Protein AF-A0A7X3DHD2-F1 (afdb_monomer_lite)

Sequence (72 aa):
MTNEERRERREARRRKAANLLGLYLEDLLLLAGSGCFTAAAALAAGCAAALATAGACLTVYALVVARSAGRR

Radius of gyration: 18.92 Å; chains: 1; bounding box: 38×15×55 Å

Secondary structure (DSSP, 8-state):
--HHHHHHHHHHHHHHHHHHHHHHHHHHHHHHHHHHHHHHHHHHH-HHHHHHHHHHHHHHHHHHHHHHHTT-

pLDDT: mean 70.42, std 5.78, range [45.66, 78.5]

Structure (mmCIF, N/CA/C/O backbone):
data_AF-A0A7X3DHD2-F1
#
_entry.id   AF-A0A7X3DHD2-F1
#
loop_
_atom_site.group_PDB
_atom_site.id
_atom_site.type_symbol
_atom_site.label_atom_id
_atom_site.label_alt_id
_atom_site.label_comp_id
_atom_site.label_asym_id
_atom_site.lab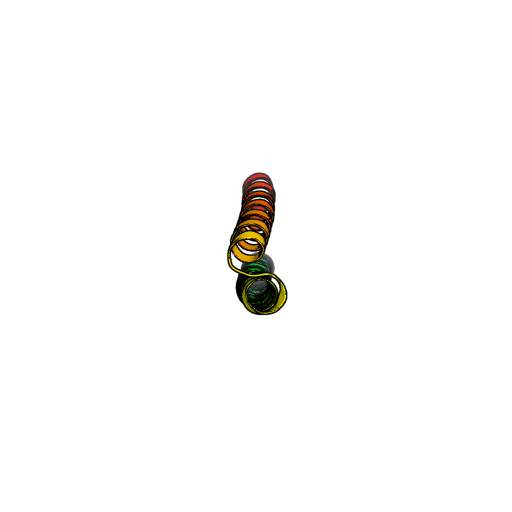el_entity_id
_atom_site.label_seq_id
_atom_site.pdbx_PDB_ins_code
_atom_site.Cartn_x
_atom_site.Cartn_y
_atom_site.Cartn_z
_atom_site.occupancy
_atom_site.B_iso_or_equiv
_atom_site.auth_seq_id
_atom_site.auth_comp_id
_atom_site.auth_asym_id
_atom_site.auth_atom_id
_atom_site.pdbx_PDB_model_num
ATOM 1 N N . MET A 1 1 ? -19.976 6.833 35.922 1.00 55.97 1 MET A N 1
ATOM 2 C CA . MET A 1 1 ? -18.988 6.285 34.970 1.00 55.97 1 MET A CA 1
ATOM 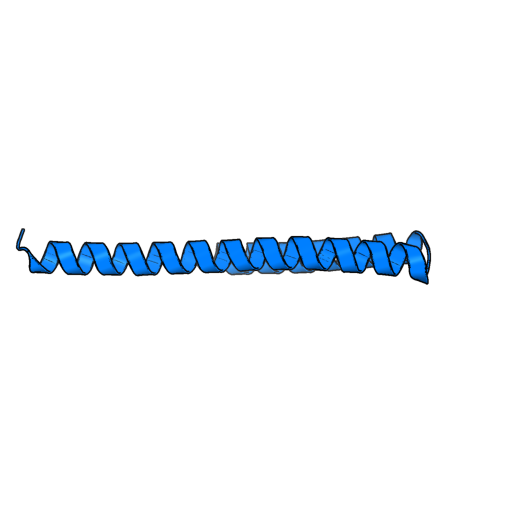3 C C . MET A 1 1 ? -18.209 5.197 35.690 1.00 55.97 1 MET A C 1
ATOM 5 O O . MET A 1 1 ? -17.276 5.500 36.432 1.00 55.97 1 MET A O 1
ATOM 9 N N . THR A 1 2 ? -18.694 3.963 35.591 1.00 77.88 2 THR A N 1
ATOM 10 C CA . THR A 1 2 ? -18.191 2.809 36.352 1.00 77.88 2 THR A CA 1
ATOM 11 C C . THR A 1 2 ? -16.833 2.344 35.810 1.00 77.88 2 THR A C 1
ATOM 13 O O . THR A 1 2 ? -16.442 2.658 34.683 1.00 77.88 2 THR A O 1
ATOM 16 N N . ASN A 1 3 ? -16.057 1.627 36.631 1.00 76.44 3 ASN A N 1
ATOM 17 C CA . ASN A 1 3 ? -14.739 1.117 36.230 1.00 76.44 3 ASN A CA 1
ATOM 18 C C . ASN A 1 3 ? -14.813 0.144 35.034 1.00 76.44 3 ASN A C 1
ATOM 20 O O . ASN A 1 3 ? -13.856 0.065 34.262 1.00 76.44 3 ASN A O 1
ATOM 24 N N . GLU A 1 4 ? -15.951 -0.526 34.837 1.00 77.12 4 GLU A N 1
ATOM 25 C CA . GLU A 1 4 ? -16.221 -1.399 33.687 1.00 77.12 4 GLU A CA 1
ATOM 26 C C . GLU A 1 4 ? -16.327 -0.617 32.369 1.00 77.12 4 GLU A C 1
ATOM 28 O O . GLU A 1 4 ? -15.614 -0.940 31.420 1.00 77.12 4 GLU A O 1
ATOM 33 N N . GLU A 1 5 ? -17.061 0.502 32.330 1.00 76.88 5 GLU A N 1
ATOM 34 C CA . GLU A 1 5 ? -17.151 1.355 31.129 1.00 76.88 5 GLU A CA 1
ATOM 35 C C . GLU A 1 5 ? -15.782 1.920 30.708 1.00 76.88 5 GLU A C 1
ATOM 37 O O . GLU A 1 5 ? -15.487 2.124 29.524 1.00 76.88 5 GLU A O 1
ATOM 42 N N . ARG A 1 6 ? -14.900 2.183 31.683 1.00 71.62 6 ARG A N 1
ATOM 43 C CA . ARG A 1 6 ? -13.521 2.622 31.415 1.00 71.62 6 ARG A CA 1
ATOM 44 C C . ARG A 1 6 ? -12.676 1.506 30.801 1.00 71.62 6 ARG A C 1
ATOM 46 O O . ARG A 1 6 ? -11.784 1.810 30.005 1.00 71.62 6 ARG A O 1
ATOM 53 N N . ARG A 1 7 ? -12.931 0.247 31.163 1.00 74.69 7 ARG A N 1
ATOM 54 C CA . ARG A 1 7 ? -12.255 -0.936 30.615 1.00 74.69 7 ARG A CA 1
ATOM 55 C C . ARG A 1 7 ? -12.691 -1.200 29.177 1.00 74.69 7 ARG A C 1
ATOM 57 O O . ARG A 1 7 ? -11.827 -1.243 28.305 1.00 74.69 7 ARG A O 1
ATOM 64 N N . GLU A 1 8 ? -13.992 -1.209 28.902 1.00 78.50 8 GLU A N 1
ATOM 65 C CA . GLU A 1 8 ? -14.516 -1.389 27.539 1.00 78.50 8 GLU A CA 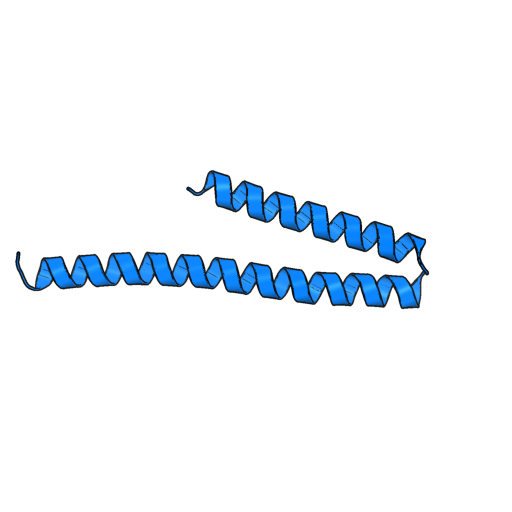1
ATOM 66 C C . GLU A 1 8 ? -14.021 -0.297 26.581 1.00 78.50 8 GLU A C 1
ATOM 68 O O . GLU A 1 8 ? -13.561 -0.578 25.471 1.00 78.50 8 GLU A O 1
ATOM 73 N N . ARG A 1 9 ? -13.993 0.969 27.024 1.00 72.94 9 ARG A N 1
ATOM 74 C CA . ARG A 1 9 ? -13.421 2.064 26.218 1.00 72.94 9 ARG A CA 1
ATOM 75 C C . ARG A 1 9 ? -11.929 1.880 25.946 1.00 72.94 9 ARG A C 1
ATOM 77 O O . ARG A 1 9 ? -11.455 2.283 24.881 1.00 72.94 9 ARG A O 1
ATOM 84 N N . ARG A 1 10 ? -11.169 1.303 26.882 1.00 72.06 10 ARG A N 1
ATOM 85 C CA . ARG A 1 10 ? -9.740 1.000 26.689 1.00 72.06 10 ARG A CA 1
ATOM 86 C C . ARG A 1 10 ? -9.543 -0.151 25.711 1.00 72.06 10 ARG A C 1
ATOM 88 O O . ARG A 1 10 ? -8.642 -0.064 24.883 1.00 72.06 10 ARG A O 1
ATOM 95 N N . GLU A 1 11 ? -10.384 -1.175 25.755 1.00 77.56 11 GLU A N 1
ATOM 96 C CA . GLU A 1 11 ? -10.334 -2.308 24.827 1.00 77.56 11 GLU A CA 1
ATOM 97 C C . GLU A 1 11 ? -10.740 -1.906 23.406 1.00 77.56 11 GLU A C 1
ATOM 99 O O . GLU A 1 11 ? -10.030 -2.229 22.453 1.00 77.56 11 GLU A O 1
ATOM 104 N N . ALA A 1 12 ? -11.788 -1.093 23.252 1.00 76.94 12 ALA A N 1
ATOM 105 C CA . ALA A 1 12 ? -12.179 -0.531 21.960 1.00 76.94 12 ALA A CA 1
ATOM 106 C C . ALA A 1 12 ? -11.079 0.366 21.364 1.00 76.94 12 ALA A C 1
ATOM 108 O O . ALA A 1 12 ? -10.782 0.296 20.168 1.00 76.94 12 ALA A O 1
ATOM 109 N N . ARG A 1 13 ? -10.417 1.180 22.202 1.00 72.62 13 ARG A N 1
ATOM 110 C CA . ARG A 1 13 ? -9.250 1.977 21.787 1.00 72.62 13 ARG A CA 1
ATOM 111 C C . ARG A 1 13 ? -8.057 1.097 21.420 1.00 72.62 13 ARG A C 1
ATOM 113 O O . ARG A 1 13 ? -7.415 1.374 20.413 1.00 72.62 13 ARG A O 1
ATOM 120 N N . ARG A 1 14 ? -7.784 0.027 22.177 1.00 72.50 14 ARG A N 1
ATOM 121 C CA . ARG A 1 14 ? -6.714 -0.940 21.875 1.00 72.50 14 ARG A CA 1
ATOM 122 C C . ARG A 1 14 ? -6.964 -1.678 20.565 1.00 72.50 14 ARG A C 1
ATOM 124 O O . ARG A 1 14 ? -6.040 -1.776 19.770 1.00 72.50 14 ARG A O 1
ATOM 131 N N . ARG A 1 15 ? -8.195 -2.123 20.292 1.00 74.06 15 ARG A N 1
ATOM 132 C CA . ARG A 1 15 ? -8.560 -2.737 19.003 1.00 74.06 15 ARG A CA 1
ATOM 133 C C . ARG A 1 15 ? -8.379 -1.769 17.836 1.00 74.06 15 ARG A C 1
ATOM 135 O O . ARG A 1 15 ? -7.793 -2.150 16.829 1.00 74.06 15 ARG A O 1
ATOM 142 N N . LYS A 1 16 ? -8.812 -0.510 17.978 1.00 76.75 16 LYS A N 1
ATOM 143 C CA . LYS A 1 16 ? -8.583 0.519 16.947 1.00 76.75 16 L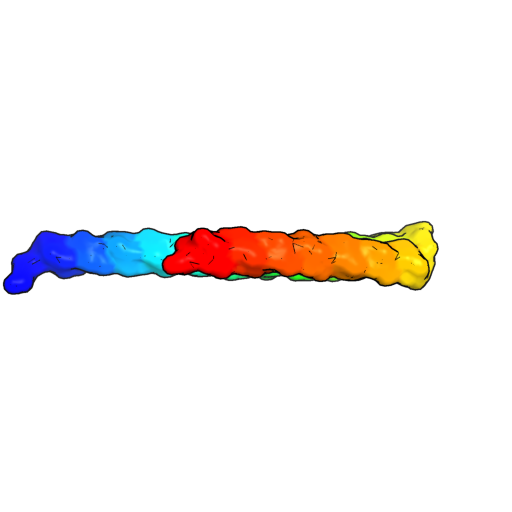YS A CA 1
ATOM 144 C C . LYS A 1 16 ? -7.095 0.800 16.726 1.00 76.75 16 LYS A C 1
ATOM 146 O O . LYS A 1 16 ? -6.668 0.884 15.580 1.00 76.75 16 LYS A O 1
ATOM 151 N N . ALA A 1 17 ? -6.312 0.906 17.799 1.00 73.94 17 ALA A N 1
ATOM 152 C CA . ALA A 1 17 ? -4.871 1.127 17.716 1.00 73.94 17 ALA A CA 1
ATOM 153 C C . ALA A 1 17 ? -4.142 -0.063 17.074 1.00 73.94 17 ALA A C 1
ATOM 155 O O . ALA A 1 17 ? -3.321 0.142 16.190 1.00 73.94 17 ALA A O 1
ATOM 156 N N . ALA A 1 18 ? -4.485 -1.298 17.450 1.00 74.50 18 ALA A N 1
ATOM 157 C CA . ALA A 1 18 ? -3.917 -2.505 16.854 1.00 74.50 18 ALA A CA 1
ATOM 158 C C . ALA A 1 18 ? -4.245 -2.619 15.358 1.00 74.50 18 ALA A C 1
ATOM 160 O O . ALA A 1 18 ? -3.376 -2.972 14.571 1.00 74.50 18 ALA A O 1
ATOM 161 N N . ASN A 1 19 ? -5.467 -2.263 14.950 1.00 76.00 19 ASN A N 1
ATOM 162 C CA . ASN A 1 19 ? -5.861 -2.286 13.542 1.00 76.00 19 ASN A CA 1
ATOM 163 C C . ASN A 1 19 ? -5.133 -1.214 12.710 1.00 76.00 19 ASN A C 1
ATOM 165 O O . ASN A 1 19 ? -4.726 -1.480 11.585 1.00 76.00 19 ASN A O 1
ATOM 169 N N . LEU A 1 20 ? -4.930 -0.015 13.271 1.00 73.12 20 LEU A N 1
ATOM 170 C CA . LEU A 1 20 ? -4.134 1.038 12.629 1.00 73.12 20 LEU A CA 1
ATOM 171 C C . LEU A 1 20 ? -2.657 0.652 12.515 1.00 73.12 20 LEU A C 1
ATOM 173 O O . LEU A 1 20 ? -2.065 0.843 11.460 1.00 73.12 20 LEU A O 1
ATOM 177 N N . LEU A 1 21 ? -2.079 0.088 13.578 1.00 71.12 21 LEU A N 1
ATOM 178 C CA . LEU A 1 21 ? -0.698 -0.395 13.568 1.00 71.12 21 LEU A CA 1
ATOM 179 C C . LEU A 1 21 ? -0.512 -1.551 12.584 1.00 71.12 21 LEU A C 1
ATOM 181 O O . LEU A 1 21 ? 0.493 -1.579 11.887 1.00 71.12 21 LEU A O 1
ATOM 185 N N . GLY A 1 22 ? -1.487 -2.459 12.488 1.00 75.31 22 GLY A N 1
ATOM 186 C CA . GLY A 1 22 ? -1.493 -3.531 11.494 1.00 75.31 22 GLY A CA 1
ATOM 187 C C . GLY A 1 22 ? -1.491 -2.997 10.061 1.00 75.31 22 GLY A C 1
ATOM 188 O O . GLY A 1 22 ? -0.673 -3.434 9.261 1.00 75.31 22 GLY A O 1
ATOM 189 N N . LEU A 1 23 ? -2.330 -1.996 9.762 1.00 73.62 23 LEU A N 1
ATOM 190 C CA . LEU A 1 23 ? -2.323 -1.320 8.457 1.00 73.62 23 LEU A CA 1
ATOM 191 C C . LEU A 1 23 ? -0.969 -0.667 8.150 1.00 73.62 23 LEU A C 1
ATOM 193 O O . LEU A 1 23 ? -0.469 -0.770 7.038 1.00 73.62 23 LEU A O 1
ATOM 197 N N . TYR A 1 24 ? -0.379 0.004 9.139 1.00 70.44 24 TYR A N 1
ATOM 198 C CA . TYR A 1 24 ? 0.886 0.715 8.964 1.00 70.44 24 TYR A CA 1
ATOM 199 C C . TYR A 1 24 ? 2.066 -0.244 8.760 1.00 70.44 24 TYR A C 1
ATOM 201 O O . TYR A 1 24 ? 2.978 0.046 7.989 1.00 70.44 24 TYR A O 1
ATOM 209 N N . LEU A 1 25 ? 2.049 -1.394 9.446 1.00 72.25 25 LEU A N 1
ATOM 210 C CA . LEU A 1 25 ? 3.044 -2.448 9.250 1.00 72.25 25 LEU A CA 1
ATOM 211 C C . LEU A 1 25 ? 2.951 -3.048 7.847 1.00 72.25 25 LEU A C 1
ATOM 213 O O . LEU A 1 25 ? 3.986 -3.265 7.222 1.00 72.25 25 LEU A O 1
ATOM 217 N N . GLU A 1 26 ? 1.735 -3.301 7.356 1.00 72.94 26 GLU A N 1
ATOM 218 C CA . GLU A 1 26 ? 1.546 -3.771 5.983 1.00 72.94 26 GLU A CA 1
ATOM 219 C C . GLU A 1 26 ? 2.049 -2.749 4.964 1.00 72.94 26 GLU A C 1
ATOM 221 O O . GLU A 1 26 ? 2.791 -3.133 4.067 1.00 72.94 26 GLU A O 1
ATOM 226 N N . ASP A 1 27 ? 1.741 -1.461 5.136 1.00 71.56 27 ASP A N 1
ATOM 227 C CA . ASP A 1 27 ? 2.231 -0.398 4.246 1.00 71.56 27 ASP A CA 1
ATOM 228 C C . ASP A 1 27 ? 3.768 -0.351 4.202 1.00 71.56 27 ASP A C 1
ATOM 230 O O . ASP A 1 27 ? 4.359 -0.246 3.126 1.00 71.56 27 ASP A O 1
ATOM 234 N N . LEU A 1 28 ? 4.434 -0.488 5.354 1.00 71.62 28 LEU A N 1
ATOM 235 C CA . LEU A 1 28 ? 5.897 -0.530 5.428 1.00 71.62 28 LEU A CA 1
ATOM 236 C C . LEU A 1 28 ? 6.484 -1.775 4.748 1.00 71.62 28 LEU A C 1
ATOM 238 O O . LEU A 1 28 ? 7.487 -1.663 4.041 1.00 71.62 28 LEU A O 1
ATOM 242 N N . LEU A 1 29 ? 5.869 -2.949 4.928 1.00 72.31 29 LEU A N 1
ATOM 243 C CA . LEU A 1 29 ? 6.295 -4.178 4.249 1.00 72.31 29 LEU A CA 1
ATOM 244 C C . LEU A 1 29 ? 6.109 -4.076 2.733 1.00 72.31 29 LEU A C 1
ATOM 246 O O . LEU A 1 29 ? 6.973 -4.513 1.972 1.00 72.31 29 LEU A O 1
ATOM 250 N N . LEU A 1 30 ? 5.005 -3.479 2.295 1.00 69.88 30 LEU A N 1
ATOM 251 C CA . LEU A 1 30 ? 4.672 -3.301 0.886 1.00 69.88 30 LEU A CA 1
ATOM 252 C C . LEU A 1 30 ? 5.632 -2.302 0.222 1.00 69.88 30 LEU A C 1
ATOM 254 O O . LEU A 1 30 ? 6.106 -2.538 -0.893 1.00 69.88 30 LEU A O 1
ATOM 258 N N . LEU A 1 31 ? 6.014 -1.238 0.934 1.00 72.44 31 LEU A N 1
ATOM 259 C CA . LEU A 1 31 ? 7.004 -0.262 0.476 1.00 72.44 31 LEU A CA 1
ATOM 260 C C . LEU A 1 31 ? 8.426 -0.852 0.409 1.00 72.44 31 LEU A C 1
ATOM 262 O O . LEU A 1 31 ? 9.144 -0.645 -0.568 1.00 72.44 31 LEU A O 1
ATOM 266 N N . ALA A 1 32 ? 8.830 -1.636 1.411 1.00 74.62 32 ALA A N 1
ATOM 267 C CA . ALA A 1 32 ? 10.136 -2.298 1.409 1.00 74.62 32 ALA A CA 1
ATOM 268 C C . ALA A 1 32 ? 10.227 -3.385 0.321 1.00 74.62 32 ALA A C 1
ATOM 270 O O . ALA A 1 32 ? 11.228 -3.482 -0.393 1.00 74.62 32 ALA A O 1
ATOM 271 N N . GLY A 1 33 ? 9.162 -4.177 0.158 1.00 71.25 33 GLY A N 1
ATOM 272 C CA . GLY A 1 33 ? 9.075 -5.227 -0.855 1.00 71.25 33 GLY A CA 1
ATOM 273 C C . GLY A 1 33 ? 9.093 -4.670 -2.278 1.00 71.25 33 GLY A C 1
ATOM 274 O O . GLY A 1 33 ? 9.848 -5.159 -3.117 1.00 71.25 33 GLY A O 1
ATOM 275 N N . SER A 1 34 ? 8.330 -3.605 -2.536 1.00 69.19 34 SER A N 1
ATOM 276 C CA . SER A 1 34 ? 8.290 -2.941 -3.845 1.00 69.19 34 SER A CA 1
ATOM 277 C C . SER A 1 34 ? 9.632 -2.341 -4.259 1.00 69.19 34 SER A C 1
ATOM 279 O O . SER A 1 34 ? 10.048 -2.511 -5.407 1.00 69.19 34 SER A O 1
ATOM 281 N N . GLY A 1 35 ? 10.351 -1.700 -3.333 1.00 71.06 35 GLY A N 1
ATOM 282 C CA . GLY A 1 35 ? 11.695 -1.182 -3.596 1.00 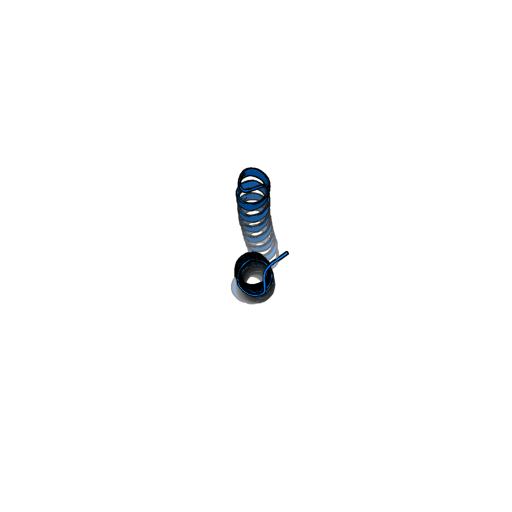71.06 35 GLY A CA 1
ATOM 283 C C . GLY A 1 35 ? 12.679 -2.289 -3.984 1.00 71.06 35 GLY A C 1
ATOM 284 O O . GLY A 1 35 ? 13.412 -2.154 -4.964 1.00 71.06 35 GLY A O 1
ATOM 285 N N . CYS A 1 36 ? 12.637 -3.420 -3.275 1.00 71.56 36 CYS A N 1
ATOM 286 C CA . CYS A 1 36 ? 13.499 -4.566 -3.561 1.00 71.56 36 CYS A CA 1
ATOM 287 C C . CYS A 1 36 ? 13.164 -5.211 -4.919 1.00 71.56 36 CYS A C 1
ATOM 289 O O . CYS A 1 36 ? 14.063 -5.521 -5.699 1.00 71.56 36 CYS A O 1
ATOM 291 N N . PHE A 1 37 ? 11.874 -5.332 -5.250 1.00 67.50 37 PHE A N 1
ATOM 292 C CA . PHE A 1 37 ? 11.416 -5.874 -6.533 1.00 67.50 37 PHE A CA 1
ATOM 293 C C . PHE A 1 37 ? 11.788 -4.969 -7.714 1.00 67.50 37 PHE A C 1
ATOM 295 O O . PHE A 1 37 ? 12.220 -5.452 -8.760 1.00 67.50 37 PHE A O 1
ATOM 302 N N . THR A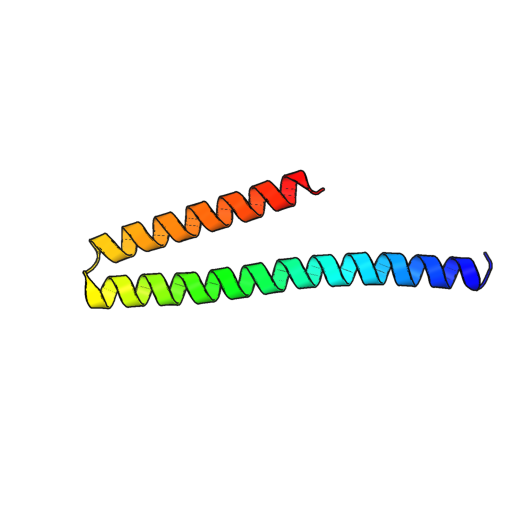 1 38 ? 11.678 -3.652 -7.526 1.00 71.38 38 THR A N 1
ATOM 303 C CA . THR A 1 38 ? 12.052 -2.646 -8.531 1.00 71.38 38 THR A CA 1
ATOM 304 C C . THR A 1 38 ? 13.561 -2.652 -8.778 1.00 71.38 38 THR A C 1
ATOM 306 O O . THR A 1 38 ? 13.999 -2.638 -9.928 1.00 71.38 38 THR A O 1
ATOM 309 N N . ALA A 1 39 ? 14.368 -2.738 -7.715 1.00 68.69 39 ALA A N 1
ATOM 310 C CA . ALA A 1 39 ? 15.821 -2.843 -7.821 1.00 68.69 39 ALA A CA 1
ATOM 311 C C . ALA A 1 39 ? 16.255 -4.164 -8.481 1.00 68.69 39 ALA A C 1
ATOM 313 O O . ALA A 1 39 ? 17.095 -4.155 -9.378 1.00 68.69 39 ALA A O 1
ATOM 314 N N . ALA A 1 40 ? 15.645 -5.292 -8.105 1.00 68.50 40 ALA A N 1
ATOM 315 C CA . ALA A 1 40 ? 15.914 -6.587 -8.725 1.00 68.50 40 ALA A CA 1
ATOM 316 C C . ALA A 1 40 ? 15.552 -6.597 -10.221 1.00 68.50 40 ALA A C 1
ATOM 318 O O . ALA A 1 40 ? 16.332 -7.084 -11.037 1.00 68.50 40 ALA A O 1
ATOM 319 N N . ALA A 1 41 ? 14.415 -6.006 -10.603 1.00 66.62 41 ALA A N 1
ATOM 320 C CA . ALA A 1 41 ? 14.009 -5.881 -12.002 1.00 66.62 41 ALA A CA 1
ATOM 321 C C . ALA A 1 41 ? 14.939 -4.957 -12.803 1.00 66.62 41 ALA A C 1
ATOM 323 O O . ALA A 1 41 ? 15.254 -5.260 -13.955 1.00 66.62 41 ALA A O 1
ATOM 324 N N . ALA A 1 42 ? 15.426 -3.875 -12.187 1.00 66.25 42 ALA A N 1
ATOM 325 C CA . ALA A 1 42 ? 16.426 -2.997 -12.789 1.00 66.25 42 ALA A CA 1
ATOM 326 C C . ALA A 1 42 ? 17.739 -3.740 -13.077 1.00 66.25 42 ALA A C 1
ATOM 328 O O . ALA A 1 42 ? 18.287 -3.601 -14.169 1.00 66.25 42 ALA A O 1
ATOM 329 N N . LEU A 1 43 ? 18.214 -4.556 -12.127 1.00 63.03 43 LEU A N 1
ATOM 330 C CA . LEU A 1 43 ? 19.431 -5.353 -12.300 1.00 63.03 43 LEU A CA 1
ATOM 331 C C . LEU A 1 43 ? 19.253 -6.497 -13.311 1.00 63.03 43 LEU A C 1
ATOM 333 O O . LEU A 1 43 ? 20.189 -6.798 -14.045 1.00 63.03 43 LEU A O 1
ATOM 337 N N . ALA A 1 44 ? 18.082 -7.137 -13.353 1.00 67.94 44 ALA A N 1
ATOM 338 C CA . ALA A 1 44 ? 17.859 -8.330 -14.171 1.00 67.94 44 ALA A CA 1
ATOM 339 C C . ALA A 1 44 ? 17.458 -8.030 -15.626 1.00 67.94 44 ALA A C 1
ATOM 341 O O . ALA A 1 44 ? 17.800 -8.800 -16.521 1.00 67.94 44 ALA A O 1
ATOM 342 N N . ALA A 1 45 ? 16.715 -6.947 -15.875 1.00 66.94 45 ALA A N 1
ATOM 343 C CA . ALA A 1 45 ? 16.101 -6.678 -17.180 1.00 66.94 45 ALA A CA 1
ATOM 344 C C . ALA A 1 45 ? 16.196 -5.204 -17.629 1.00 66.94 45 ALA A C 1
ATOM 346 O O . ALA A 1 45 ? 15.625 -4.825 -18.654 1.00 66.94 45 ALA A O 1
ATOM 347 N N . GLY A 1 46 ? 16.936 -4.368 -16.894 1.00 77.38 46 GLY A N 1
ATOM 348 C CA . GLY A 1 46 ? 17.188 -2.969 -17.239 1.00 77.38 46 GLY A CA 1
ATOM 349 C C . GLY A 1 46 ? 16.057 -2.002 -16.863 1.00 77.38 46 GLY A C 1
ATOM 350 O O . GLY A 1 46 ? 15.075 -2.353 -16.206 1.00 77.38 46 GLY A O 1
ATOM 351 N N . CYS A 1 47 ? 16.193 -0.738 -17.285 1.00 65.94 47 CYS A N 1
ATOM 352 C CA . CYS A 1 47 ? 15.312 0.358 -16.853 1.00 65.94 47 CYS A CA 1
ATOM 353 C C . CYS A 1 47 ? 13.831 0.172 -17.222 1.00 65.94 47 CYS A C 1
ATOM 355 O O . CYS A 1 47 ? 12.959 0.620 -16.480 1.00 65.94 47 CYS A O 1
ATOM 357 N N . ALA A 1 48 ? 13.525 -0.495 -18.338 1.00 67.69 48 ALA A N 1
ATOM 358 C CA . ALA A 1 48 ? 12.142 -0.700 -18.773 1.00 67.69 48 ALA A CA 1
ATOM 359 C C . ALA A 1 48 ? 11.361 -1.607 -17.804 1.00 67.69 48 ALA A C 1
ATOM 361 O O . ALA A 1 48 ? 10.219 -1.312 -17.450 1.00 67.69 48 ALA A O 1
ATOM 362 N N . ALA A 1 49 ? 11.998 -2.673 -17.312 1.00 65.62 49 ALA A N 1
ATOM 363 C CA . ALA A 1 49 ? 11.401 -3.573 -16.330 1.00 65.62 49 ALA A CA 1
ATOM 364 C C . ALA A 1 49 ? 11.287 -2.923 -14.940 1.00 65.62 49 ALA A C 1
ATOM 366 O O . ALA A 1 49 ? 10.314 -3.162 -14.221 1.00 65.62 49 ALA A O 1
ATOM 367 N N . ALA A 1 50 ? 12.233 -2.050 -14.581 1.00 65.50 50 ALA A N 1
ATOM 368 C CA . ALA A 1 50 ? 12.170 -1.256 -13.354 1.00 65.50 50 ALA A CA 1
ATOM 369 C C . ALA A 1 50 ? 10.951 -0.314 -13.340 1.00 65.50 50 ALA A C 1
ATOM 371 O O . ALA A 1 50 ? 10.219 -0.248 -12.359 1.00 65.50 50 ALA A O 1
ATOM 372 N N . LEU A 1 51 ? 10.672 0.374 -14.452 1.00 65.56 51 LEU A N 1
ATOM 373 C CA . LEU A 1 51 ? 9.494 1.243 -14.574 1.00 65.56 51 LEU A CA 1
ATOM 374 C C . LEU A 1 51 ? 8.177 0.454 -14.518 1.00 65.56 51 LEU A C 1
ATOM 376 O O . LEU A 1 51 ? 7.230 0.889 -13.864 1.00 65.56 51 LEU A O 1
ATOM 380 N N . ALA A 1 52 ? 8.123 -0.724 -15.148 1.00 71.44 52 ALA A N 1
ATOM 381 C CA . ALA A 1 52 ? 6.950 -1.598 -15.094 1.00 71.44 52 ALA A CA 1
ATOM 382 C C . ALA A 1 52 ? 6.666 -2.099 -13.666 1.00 71.44 52 ALA A C 1
ATOM 384 O O . ALA A 1 52 ? 5.524 -2.068 -13.205 1.00 71.44 52 ALA A O 1
ATOM 385 N N . THR A 1 53 ? 7.708 -2.512 -12.940 1.00 72.62 53 THR A N 1
ATOM 386 C CA . THR A 1 53 ? 7.590 -2.956 -11.542 1.00 72.62 53 THR A CA 1
ATOM 387 C C . THR A 1 53 ? 7.247 -1.807 -10.599 1.00 72.62 53 THR A C 1
ATOM 389 O O . THR A 1 53 ? 6.366 -1.973 -9.757 1.00 72.62 53 THR A O 1
ATOM 392 N N . ALA A 1 54 ? 7.826 -0.621 -10.794 1.00 72.75 54 ALA A N 1
ATOM 393 C CA . ALA A 1 54 ? 7.440 0.581 -10.059 1.00 72.75 54 ALA A CA 1
ATOM 394 C C . ALA A 1 54 ? 5.951 0.926 -10.265 1.00 72.75 54 ALA A C 1
ATOM 396 O O . ALA A 1 54 ? 5.235 1.193 -9.298 1.00 72.75 54 ALA A O 1
ATOM 397 N N . GLY A 1 55 ? 5.455 0.849 -11.506 1.00 70.56 55 GLY A N 1
ATOM 398 C CA . GLY A 1 55 ? 4.040 1.063 -11.830 1.00 70.56 55 GLY A CA 1
ATOM 399 C C . GLY A 1 55 ? 3.102 0.023 -11.202 1.00 70.56 55 GLY A C 1
ATOM 400 O O . GLY A 1 55 ? 2.048 0.379 -10.666 1.00 70.56 55 GLY A O 1
ATOM 401 N N . ALA A 1 56 ? 3.499 -1.253 -11.198 1.00 73.38 56 ALA A N 1
ATOM 402 C CA . ALA A 1 56 ? 2.766 -2.323 -10.517 1.00 73.38 56 ALA A CA 1
ATOM 403 C C . ALA A 1 56 ? 2.700 -2.093 -8.995 1.00 73.38 56 ALA A C 1
ATOM 405 O O . ALA A 1 56 ? 1.655 -2.260 -8.369 1.00 73.38 56 ALA A O 1
ATOM 406 N N . CYS A 1 57 ? 3.794 -1.632 -8.391 1.00 70.69 57 CYS A N 1
ATOM 407 C CA . CYS A 1 57 ? 3.826 -1.331 -6.963 1.00 70.69 57 CYS A CA 1
ATOM 408 C C . CYS A 1 57 ? 2.931 -0.134 -6.604 1.00 70.69 57 CYS A C 1
ATOM 410 O O . CYS A 1 57 ? 2.196 -0.191 -5.618 1.00 70.69 57 CYS A O 1
ATOM 412 N N . LEU A 1 58 ? 2.916 0.914 -7.436 1.00 72.94 58 LEU A N 1
ATOM 413 C CA . LEU A 1 58 ? 2.022 2.064 -7.258 1.00 72.94 58 LEU A CA 1
ATOM 414 C C . LEU A 1 58 ? 0.538 1.687 -7.367 1.00 72.94 58 LEU A C 1
ATOM 416 O O . LEU A 1 58 ? -0.284 2.196 -6.607 1.00 72.94 58 LEU A O 1
ATOM 420 N N . THR A 1 59 ? 0.182 0.795 -8.292 1.00 73.62 59 THR A N 1
ATOM 421 C CA . THR A 1 59 ? -1.208 0.335 -8.462 1.00 73.62 59 THR A CA 1
ATOM 422 C C . THR A 1 59 ? -1.674 -0.529 -7.295 1.00 73.62 59 THR A C 1
ATOM 424 O O . THR A 1 59 ? -2.796 -0.350 -6.818 1.00 73.62 59 THR A O 1
ATOM 427 N N . VAL A 1 60 ? -0.809 -1.403 -6.769 1.00 74.94 60 VAL A N 1
ATOM 428 C CA . VAL A 1 60 ? -1.095 -2.156 -5.539 1.00 74.94 60 VAL A CA 1
ATOM 429 C C . VAL A 1 60 ? -1.282 -1.205 -4.355 1.00 74.94 60 VAL A C 1
ATOM 431 O O . VAL A 1 60 ? -2.265 -1.332 -3.626 1.00 74.94 60 VAL A O 1
ATOM 434 N N . TYR A 1 61 ? -0.407 -0.208 -4.194 1.00 67.12 61 TYR A N 1
ATOM 435 C CA . TYR A 1 61 ? -0.542 0.789 -3.131 1.00 67.12 61 TYR A CA 1
ATOM 436 C C . TYR A 1 61 ? -1.857 1.575 -3.244 1.00 67.12 61 TYR A C 1
ATOM 438 O O . TYR A 1 61 ? -2.597 1.698 -2.270 1.00 67.12 61 TYR A O 1
ATOM 446 N N . ALA A 1 62 ? -2.219 2.028 -4.447 1.00 72.31 62 ALA A N 1
ATOM 447 C CA . ALA A 1 62 ? -3.486 2.717 -4.684 1.00 72.31 62 ALA A CA 1
ATOM 448 C C . ALA A 1 62 ? -4.708 1.845 -4.336 1.00 72.31 62 ALA A C 1
ATOM 450 O O . ALA A 1 62 ? -5.669 2.345 -3.747 1.00 72.31 62 ALA A O 1
ATOM 451 N N . LEU A 1 63 ? -4.669 0.539 -4.632 1.00 72.75 63 LEU A N 1
ATOM 452 C CA . LEU A 1 63 ? -5.718 -0.408 -4.235 1.00 72.75 63 LEU A CA 1
ATOM 453 C C . LEU A 1 63 ? -5.817 -0.562 -2.715 1.00 72.75 63 LEU A C 1
ATOM 455 O O . LEU A 1 63 ? -6.925 -0.592 -2.176 1.00 72.75 63 LEU A O 1
ATOM 459 N N . VAL A 1 64 ? -4.684 -0.638 -2.014 1.00 69.62 64 VAL A N 1
ATOM 460 C CA . VAL A 1 64 ? -4.650 -0.712 -0.544 1.00 69.62 64 VAL A CA 1
ATOM 461 C C . VAL A 1 64 ? -5.210 0.567 0.074 1.00 69.62 64 VAL A C 1
ATOM 463 O O . VAL A 1 64 ? -6.063 0.492 0.965 1.00 69.62 64 VAL A O 1
ATOM 466 N N . VAL A 1 65 ? -4.816 1.736 -0.438 1.00 69.81 65 VAL A N 1
ATOM 467 C CA . VAL A 1 65 ? -5.347 3.038 -0.009 1.00 69.81 65 VAL A CA 1
ATOM 468 C C . VAL A 1 65 ? -6.855 3.112 -0.253 1.00 69.81 65 VAL A C 1
ATOM 470 O O . VAL A 1 65 ? -7.597 3.449 0.668 1.00 69.81 65 VAL A O 1
ATOM 473 N N . ALA A 1 66 ? -7.341 2.720 -1.434 1.00 69.94 66 ALA A N 1
ATOM 474 C CA . ALA A 1 66 ? -8.772 2.701 -1.746 1.00 69.94 66 ALA A CA 1
ATOM 475 C C . ALA A 1 66 ? -9.555 1.737 -0.836 1.00 69.94 66 ALA A C 1
ATOM 477 O O . ALA A 1 66 ? -10.614 2.086 -0.312 1.00 69.94 66 ALA A O 1
ATOM 478 N N . ARG A 1 67 ? -9.012 0.541 -0.573 1.00 68.75 67 ARG A N 1
ATOM 479 C CA . ARG A 1 67 ? -9.621 -0.457 0.323 1.00 68.75 67 ARG A CA 1
ATOM 480 C C . ARG A 1 67 ? -9.623 -0.008 1.784 1.00 68.75 67 ARG A C 1
ATOM 482 O O . ARG A 1 67 ? -10.483 -0.432 2.552 1.00 68.75 67 ARG A O 1
ATOM 489 N N . SER A 1 68 ? -8.665 0.825 2.172 1.00 62.31 68 SER A N 1
ATOM 490 C CA . SER A 1 68 ? -8.573 1.414 3.510 1.00 62.31 68 SER A CA 1
ATOM 491 C C . SER A 1 68 ? -9.492 2.626 3.660 1.00 62.31 68 SER A C 1
ATOM 493 O O . SER A 1 68 ? -10.109 2.792 4.710 1.00 62.31 68 SER A O 1
ATOM 495 N N . ALA A 1 69 ? -9.642 3.426 2.602 1.00 61.66 69 ALA A N 1
ATOM 496 C CA . ALA A 1 69 ? -10.590 4.533 2.532 1.00 61.66 69 ALA A CA 1
ATOM 497 C C . ALA A 1 69 ? -12.043 4.038 2.563 1.00 61.66 69 ALA A C 1
ATOM 499 O O . ALA A 1 69 ? -12.840 4.579 3.316 1.00 61.66 69 ALA A O 1
ATOM 500 N N . GLY A 1 70 ? -12.369 2.956 1.846 1.00 57.41 70 GLY A N 1
ATOM 501 C CA . GLY A 1 70 ? -13.695 2.323 1.897 1.00 57.41 70 GLY A CA 1
ATOM 502 C C . GLY A 1 70 ? -14.005 1.575 3.201 1.00 57.41 70 GLY A C 1
ATOM 503 O O . GLY A 1 70 ? -15.114 1.078 3.368 1.00 57.41 70 GLY A O 1
ATOM 504 N N . ARG A 1 71 ? -13.030 1.458 4.116 1.00 51.81 71 ARG A N 1
ATOM 505 C CA . ARG A 1 71 ? -13.196 0.845 5.446 1.00 51.81 71 ARG A CA 1
ATOM 506 C C . ARG A 1 71 ? -13.411 1.878 6.566 1.00 51.81 71 ARG A C 1
ATOM 508 O O . ARG A 1 71 ? -13.588 1.460 7.711 1.00 51.81 71 ARG A O 1
ATOM 515 N N . ARG A 1 72 ? -13.320 3.182 6.265 1.00 45.66 72 ARG A N 1
ATOM 516 C CA . ARG A 1 72 ? -13.673 4.286 7.177 1.00 45.66 72 ARG A CA 1
ATOM 517 C C . ARG A 1 72 ? -15.134 4.671 7.010 1.00 45.66 72 ARG A C 1
ATOM 519 O O . ARG A 1 72 ? -15.706 5.071 8.046 1.00 45.66 72 ARG A O 1
#

Foldseek 3Di:
DDPVVVVVVVVVVVVVVVVVVVLVVVVVVLVVVLVVCLVVLCVPPNDVSSVVSNVVSVVVVVVSVVVVVVVD